Protein AF-A0A7V2WED0-F1 (afdb_monomer)

Nearest PDB structures (foldseek):
  8ezs-assembly1_A  TM=9.395E-01  e=3.264E-10  Legionella pneumophila
  7ab5-assembly1_E  TM=9.181E-01  e=1.569E-08  Escherichia coli O127:H6 str. E2348/69
  4pu4-assembly1_B  TM=7.553E-01  e=1.376E-05  Shewanella oneidensis MR-1
  4pu4-assembly1_A  TM=7.690E-01  e=4.123E-05  Shewanella oneidensis MR-1
  4lqz-assembly1_A  TM=7.671E-01  e=2.401E+00  Staphylococcus aureus subsp. aureus Mu50

Radius of gyration: 14.16 Å; Cα contacts (8 Å, |Δi|>4): 185; chains: 1; bounding box: 27×34×37 Å

Mean predicted aligned error: 5.09 Å

pLDDT: mean 89.11, std 13.67, range [35.09, 98.25]

Sequence (114 aa):
MSEVLAVANVFMSGQLAGQLTRCKTTYTFQYDKDYISNKGIPLSYSLPLQHQTFSNDALFPYFTGLLSEGWLLDLQSKTQHIDKNDAFTLLVKNGHDLAGAITIELSNLPEKIR

Foldseek 3Di:
DFAWDFKKFKDFLNHGQWIWTDGPQKIKTAGDPVCLVVVHDALDPVGDDDRDIDMDRDDDPSQLVQADDDPVLVVLCVVVVHDSVPSVVRCQVCQCVTPHRMGMHTPDDPPDDD

Structure (mmCIF, N/CA/C/O backbone):
data_AF-A0A7V2WED0-F1
#
_entry.id   AF-A0A7V2WED0-F1
#
loop_
_atom_site.group_PDB
_atom_site.id
_atom_site.type_symbol
_atom_site.label_atom_id
_atom_site.label_alt_id
_atom_site.label_comp_id
_atom_site.label_asym_id
_atom_site.label_entity_id
_atom_site.label_seq_id
_atom_site.pdbx_PDB_ins_code
_atom_site.Cartn_x
_atom_site.Cartn_y
_atom_site.Cartn_z
_atom_site.occupancy
_atom_site.B_iso_or_equiv
_atom_site.auth_seq_id
_atom_site.auth_comp_id
_atom_site.auth_asym_id
_atom_site.auth_atom_id
_atom_site.pdbx_PDB_model_num
ATOM 1 N N . MET A 1 1 ? 5.736 20.004 2.656 1.00 53.56 1 MET A N 1
ATOM 2 C CA . MET A 1 1 ? 4.820 18.994 2.084 1.00 53.56 1 MET A CA 1
ATOM 3 C C . MET A 1 1 ? 5.456 18.498 0.801 1.00 53.56 1 MET A C 1
ATOM 5 O O . MET A 1 1 ? 5.814 19.335 -0.019 1.00 53.56 1 MET A O 1
ATOM 9 N N . SER A 1 2 ? 5.711 17.195 0.677 1.00 69.50 2 SER A N 1
ATOM 10 C CA . SER A 1 2 ? 6.213 16.609 -0.569 1.00 69.50 2 SER A CA 1
ATOM 11 C C . SER A 1 2 ? 5.106 16.623 -1.627 1.00 69.50 2 SER A C 1
ATOM 13 O O . SER A 1 2 ? 3.925 16.520 -1.305 1.00 69.50 2 SER A O 1
ATOM 15 N N . GLU A 1 3 ? 5.493 16.815 -2.884 1.00 87.69 3 GLU A N 1
ATOM 16 C CA . GLU A 1 3 ? 4.584 16.818 -4.030 1.00 87.69 3 GLU A CA 1
ATOM 17 C C . GLU A 1 3 ? 3.910 15.444 -4.175 1.00 87.69 3 GLU A C 1
ATOM 19 O O . GLU A 1 3 ? 4.599 14.420 -4.228 1.00 87.69 3 GLU A O 1
ATOM 24 N N . VAL A 1 4 ? 2.574 15.430 -4.205 1.00 91.25 4 VAL A N 1
ATOM 25 C CA . VAL A 1 4 ? 1.761 14.221 -4.396 1.00 91.25 4 VAL A CA 1
ATOM 26 C C . VAL A 1 4 ? 1.724 13.880 -5.882 1.00 91.25 4 VAL A C 1
ATOM 28 O O . VAL A 1 4 ? 1.352 14.720 -6.695 1.00 91.25 4 VAL A O 1
ATOM 31 N N . LEU A 1 5 ? 2.089 12.646 -6.226 1.00 92.19 5 LEU A N 1
ATOM 32 C CA . LEU A 1 5 ? 2.105 12.153 -7.605 1.00 92.19 5 LEU A CA 1
ATOM 33 C C . LEU A 1 5 ? 0.873 11.307 -7.937 1.00 92.19 5 LEU A C 1
ATOM 35 O O . LEU A 1 5 ? 0.354 11.390 -9.046 1.00 92.19 5 LEU A O 1
ATOM 39 N N . ALA A 1 6 ? 0.418 10.478 -6.995 1.00 92.94 6 ALA A N 1
ATOM 40 C CA . ALA A 1 6 ? -0.745 9.615 -7.178 1.00 92.94 6 ALA A CA 1
ATOM 41 C C . ALA A 1 6 ? -1.383 9.252 -5.834 1.00 92.94 6 ALA A C 1
ATOM 43 O O . ALA A 1 6 ? -0.692 9.161 -4.817 1.00 92.94 6 ALA A O 1
ATOM 44 N N . VAL A 1 7 ? -2.692 8.998 -5.850 1.00 95.56 7 VAL A N 1
ATOM 45 C CA . VAL A 1 7 ? -3.460 8.541 -4.685 1.00 95.56 7 VAL A CA 1
ATOM 46 C C . VAL A 1 7 ? -4.281 7.324 -5.089 1.00 95.56 7 VAL A C 1
ATOM 48 O O . VAL A 1 7 ? -4.880 7.304 -6.166 1.00 95.56 7 VAL A O 1
ATOM 51 N N . ALA A 1 8 ? -4.297 6.316 -4.226 1.00 96.31 8 ALA A N 1
ATOM 52 C CA . ALA A 1 8 ? -5.127 5.134 -4.350 1.00 96.31 8 ALA A CA 1
ATOM 53 C C . ALA A 1 8 ? -5.968 4.942 -3.083 1.00 96.31 8 ALA A C 1
ATOM 55 O O . ALA A 1 8 ? -5.471 5.071 -1.962 1.00 96.31 8 ALA A O 1
ATOM 56 N N . ASN A 1 9 ? -7.242 4.620 -3.268 1.00 96.81 9 ASN A N 1
ATOM 57 C CA . ASN A 1 9 ? -8.121 4.156 -2.209 1.00 96.81 9 ASN A CA 1
ATOM 58 C C . ASN A 1 9 ? -7.810 2.690 -1.912 1.00 96.81 9 ASN A C 1
ATOM 60 O O . ASN A 1 9 ? -7.633 1.883 -2.823 1.00 96.81 9 ASN A O 1
ATOM 64 N N . VAL A 1 10 ? -7.760 2.357 -0.629 1.00 96.56 10 VAL A N 1
ATOM 65 C CA . VAL A 1 10 ? -7.581 0.994 -0.136 1.00 96.56 10 VAL A CA 1
ATOM 66 C C . VAL A 1 10 ? -8.873 0.587 0.547 1.00 96.56 10 VAL A C 1
ATOM 68 O O . VAL A 1 10 ? -9.309 1.241 1.495 1.00 96.56 10 VAL A O 1
ATOM 71 N N . PHE A 1 11 ? -9.472 -0.495 0.077 1.00 95.38 11 PHE A N 1
ATOM 72 C CA . PHE A 1 11 ? -10.688 -1.072 0.622 1.00 95.38 11 PHE A CA 1
ATOM 73 C C . PHE A 1 11 ? -10.370 -2.388 1.324 1.00 95.38 11 PHE A C 1
ATOM 75 O O . PHE A 1 11 ? -9.578 -3.184 0.826 1.00 95.38 11 PHE A O 1
ATOM 82 N N . MET A 1 12 ? -11.017 -2.618 2.463 1.00 94.19 12 MET A N 1
ATOM 83 C CA . MET A 1 12 ? -11.029 -3.890 3.182 1.00 94.19 12 MET A CA 1
ATOM 84 C C . MET A 1 12 ? -12.469 -4.396 3.222 1.00 94.19 12 MET A C 1
ATOM 86 O O . MET A 1 12 ? -13.350 -3.723 3.756 1.00 94.19 12 MET A O 1
ATOM 90 N N . SER A 1 13 ? -12.720 -5.569 2.646 1.00 90.75 13 SER A N 1
ATOM 91 C CA . SER A 1 13 ? -14.052 -6.173 2.508 1.00 90.75 13 SER A CA 1
ATOM 92 C C . SER A 1 13 ? -15.085 -5.215 1.891 1.00 90.75 13 SER A C 1
ATOM 94 O O . SER A 1 13 ? -16.236 -5.175 2.316 1.00 90.75 13 SER A O 1
ATOM 96 N N . GLY A 1 14 ? -14.660 -4.399 0.919 1.00 90.88 14 GLY A N 1
ATOM 97 C CA . GLY A 1 14 ? -15.498 -3.388 0.259 1.00 90.88 14 GLY A CA 1
ATOM 98 C C . GLY A 1 14 ? -15.716 -2.089 1.049 1.00 90.88 14 GLY A C 1
ATOM 99 O O . GLY A 1 14 ? -16.317 -1.156 0.524 1.00 90.88 14 GLY A O 1
ATOM 100 N N . GLN A 1 15 ? -15.211 -1.980 2.281 1.00 94.19 15 GLN A N 1
ATOM 101 C CA . GLN A 1 15 ? -15.246 -0.745 3.065 1.00 94.19 15 GLN A CA 1
ATOM 102 C C . GLN A 1 15 ? -13.969 0.068 2.828 1.00 94.19 15 GLN A C 1
ATOM 104 O O . GLN A 1 15 ? -12.873 -0.489 2.883 1.00 94.19 15 GLN A O 1
ATOM 109 N N . LEU A 1 16 ? -14.089 1.381 2.597 1.00 96.19 16 LEU A N 1
ATOM 110 C CA . LEU A 1 16 ? -12.930 2.268 2.445 1.00 96.19 16 LEU A CA 1
ATOM 111 C C . LEU A 1 16 ? -12.114 2.268 3.743 1.00 96.19 16 LEU A C 1
ATOM 113 O O . LEU A 1 16 ? -12.548 2.819 4.751 1.00 96.19 16 LEU A O 1
ATOM 117 N N . ALA A 1 17 ? -10.946 1.632 3.712 1.00 97.12 17 ALA A N 1
ATOM 118 C CA . ALA A 1 17 ? -10.050 1.530 4.853 1.00 97.12 17 ALA A CA 1
ATOM 119 C C . ALA A 1 17 ? -9.156 2.761 4.970 1.00 97.12 17 ALA A C 1
ATOM 121 O O . ALA A 1 17 ? -8.878 3.232 6.071 1.00 97.12 17 ALA A O 1
ATOM 122 N N . GLY A 1 18 ? -8.708 3.308 3.844 1.00 97.25 18 GLY A N 1
ATOM 123 C CA . GLY A 1 18 ? -7.851 4.482 3.839 1.00 97.25 18 GLY A CA 1
ATOM 124 C C . GLY A 1 18 ? -7.321 4.827 2.461 1.00 97.25 18 GLY A C 1
ATOM 125 O O . GLY A 1 18 ? -7.776 4.304 1.444 1.00 97.25 18 GLY A O 1
ATOM 126 N N . GLN A 1 19 ? -6.333 5.713 2.440 1.00 97.44 19 GLN A N 1
ATOM 127 C CA . GLN A 1 19 ? -5.692 6.194 1.224 1.00 97.44 19 GLN A CA 1
ATOM 128 C C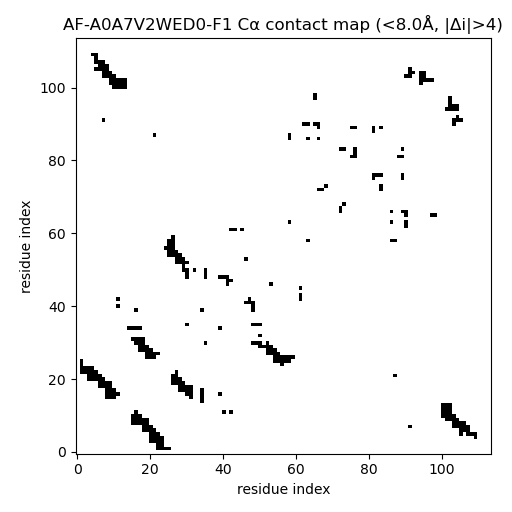 . GLN A 1 19 ? -4.189 5.954 1.277 1.00 97.44 19 GLN A C 1
ATOM 130 O O . GLN A 1 19 ? -3.510 6.368 2.219 1.00 97.44 19 GLN A O 1
ATOM 135 N N . LEU A 1 20 ? -3.678 5.304 0.234 1.00 97.50 20 LEU A N 1
ATOM 136 C CA . LEU A 1 20 ? -2.258 5.159 -0.051 1.00 97.50 20 LEU A CA 1
ATOM 137 C C . LEU A 1 20 ? -1.854 6.244 -1.049 1.00 97.50 20 LEU A C 1
ATOM 139 O O . LEU A 1 20 ? -2.406 6.337 -2.143 1.00 97.50 20 LEU A O 1
ATOM 143 N N . THR A 1 21 ? -0.867 7.052 -0.690 1.00 96.19 21 THR A N 1
ATOM 144 C CA . THR A 1 21 ? -0.385 8.160 -1.514 1.00 96.19 21 THR A CA 1
ATOM 145 C C . THR A 1 21 ? 1.075 7.941 -1.877 1.00 96.19 21 THR A C 1
ATOM 147 O O . THR A 1 21 ? 1.910 7.661 -1.016 1.00 96.19 21 THR A O 1
ATOM 150 N N . ARG A 1 22 ? 1.391 8.102 -3.161 1.00 95.25 22 ARG A N 1
ATOM 151 C CA . ARG A 1 22 ? 2.760 8.180 -3.673 1.00 95.25 22 ARG A CA 1
ATOM 152 C C . ARG A 1 22 ? 3.131 9.651 -3.809 1.00 95.25 22 ARG A C 1
ATOM 154 O O . ARG A 1 22 ? 2.567 10.363 -4.641 1.00 95.25 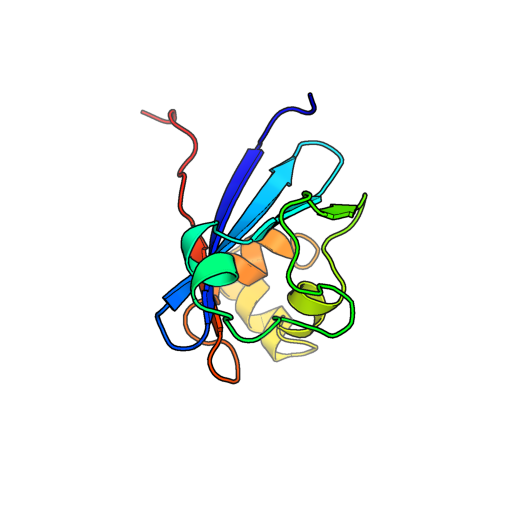22 ARG A O 1
ATOM 161 N N . CYS A 1 23 ? 4.089 10.096 -3.010 1.00 94.06 23 CYS A N 1
ATOM 162 C CA . CYS A 1 23 ? 4.736 11.393 -3.160 1.00 94.06 23 CYS A CA 1
ATOM 163 C C . CYS A 1 23 ? 6.031 11.248 -3.970 1.00 94.06 23 CYS A C 1
ATOM 165 O O . CYS A 1 23 ? 6.478 10.145 -4.282 1.00 94.06 23 CYS A O 1
ATOM 167 N N . LYS A 1 24 ? 6.665 12.375 -4.299 1.00 91.44 24 LYS A N 1
ATOM 168 C CA . LYS A 1 24 ? 7.913 12.405 -5.079 1.00 91.44 24 LYS A CA 1
ATOM 169 C C . LYS A 1 24 ? 9.057 11.571 -4.492 1.00 91.44 24 LYS A C 1
ATOM 171 O O . LYS A 1 24 ? 9.837 11.006 -5.249 1.00 91.44 24 LYS A O 1
ATOM 176 N N . THR A 1 25 ? 9.171 11.521 -3.167 1.00 91.75 25 THR A N 1
ATOM 177 C CA . THR A 1 25 ? 10.281 10.851 -2.464 1.00 91.75 25 THR A CA 1
ATOM 178 C C . THR A 1 25 ? 9.820 9.898 -1.368 1.00 91.75 25 THR A C 1
ATOM 180 O O . THR A 1 25 ? 10.653 9.259 -0.743 1.00 91.75 25 THR A O 1
ATOM 183 N N . THR A 1 26 ? 8.519 9.839 -1.091 1.00 95.38 26 THR A N 1
ATOM 184 C CA . THR A 1 26 ? 7.958 9.081 0.029 1.00 95.38 26 THR A CA 1
ATOM 185 C C . THR A 1 26 ? 6.617 8.473 -0.350 1.00 95.38 26 THR A C 1
ATOM 187 O O . THR A 1 26 ? 5.970 8.888 -1.312 1.00 95.38 26 THR A O 1
ATOM 190 N N . TYR A 1 27 ? 6.173 7.519 0.454 1.00 96.62 27 TYR A N 1
ATOM 191 C CA . TYR A 1 27 ? 4.832 6.963 0.449 1.00 96.62 27 TYR A CA 1
ATOM 192 C C . TYR A 1 27 ? 4.161 7.288 1.770 1.00 96.62 27 TYR A C 1
ATOM 194 O O . TYR A 1 27 ? 4.789 7.217 2.829 1.00 96.62 27 TYR A O 1
ATOM 202 N N . THR A 1 28 ? 2.877 7.618 1.717 1.00 97.50 28 THR A N 1
ATOM 203 C CA . THR A 1 28 ? 2.077 7.816 2.920 1.00 97.50 28 THR A CA 1
ATOM 204 C C . THR A 1 28 ? 0.826 6.961 2.895 1.00 97.50 28 THR A C 1
ATOM 206 O O . THR A 1 28 ? 0.273 6.674 1.836 1.00 97.50 28 THR A O 1
ATOM 209 N N . PHE A 1 29 ? 0.391 6.524 4.071 1.00 97.88 29 PHE A N 1
ATOM 210 C CA . PHE A 1 29 ? -0.874 5.826 4.238 1.00 97.88 29 PHE A CA 1
ATOM 211 C C . PHE A 1 29 ? -1.659 6.454 5.383 1.00 97.88 29 PHE A C 1
ATOM 213 O O . PHE A 1 29 ? -1.128 6.658 6.477 1.00 97.88 29 PHE A O 1
ATOM 220 N N . GLN A 1 30 ? -2.925 6.758 5.125 1.00 98.06 30 GLN A N 1
ATOM 221 C CA . GLN A 1 30 ? -3.829 7.340 6.104 1.00 98.06 30 GLN A CA 1
ATOM 222 C C . GLN A 1 30 ? -5.113 6.524 6.148 1.00 98.06 30 GLN A C 1
ATOM 224 O O . GLN A 1 30 ? -5.808 6.409 5.141 1.00 98.06 30 GLN A O 1
ATOM 229 N N . TYR A 1 31 ? -5.443 6.001 7.328 1.00 98.25 31 TYR A N 1
ATOM 230 C CA . TYR A 1 31 ? -6.744 5.388 7.558 1.00 98.25 31 TYR A CA 1
ATOM 231 C C . TYR A 1 31 ? -7.860 6.423 7.432 1.00 98.25 31 TYR A C 1
ATOM 233 O O . TYR A 1 31 ? -7.722 7.567 7.886 1.00 98.25 31 TYR A O 1
ATOM 241 N N . ASP A 1 32 ? -8.971 5.992 6.847 1.00 97.88 32 ASP A N 1
ATOM 242 C CA . ASP A 1 32 ? -10.190 6.776 6.781 1.00 97.88 32 ASP A CA 1
ATOM 243 C C . ASP A 1 32 ? -10.779 6.976 8.190 1.00 97.88 32 ASP A C 1
ATOM 245 O O . ASP A 1 32 ? -10.705 6.100 9.060 1.00 97.88 32 ASP A O 1
ATOM 249 N N . LYS A 1 33 ? -11.338 8.162 8.444 1.00 96.62 33 LYS A N 1
ATOM 250 C CA . LYS A 1 33 ? -11.846 8.522 9.776 1.00 96.62 33 LYS A CA 1
ATOM 251 C C . LYS A 1 33 ? -13.047 7.670 10.172 1.00 96.62 33 LYS A C 1
ATOM 253 O O . LYS A 1 33 ? -13.147 7.287 11.342 1.00 96.62 33 LYS A O 1
ATOM 258 N N . ASP A 1 34 ? -13.921 7.358 9.223 1.00 96.38 34 ASP A N 1
ATOM 259 C CA . ASP A 1 34 ? -15.106 6.543 9.468 1.00 96.38 34 ASP A CA 1
ATOM 260 C C . ASP A 1 34 ? -14.701 5.080 9.655 1.00 96.38 34 ASP A C 1
ATOM 262 O O . ASP A 1 34 ? -15.250 4.392 10.516 1.00 96.38 34 ASP A O 1
ATOM 266 N N . TYR A 1 35 ? -13.665 4.616 8.950 1.00 97.31 35 TYR A N 1
ATOM 267 C CA . TYR A 1 35 ? -13.090 3.286 9.173 1.00 97.31 35 TYR A CA 1
ATOM 268 C C . TYR A 1 35 ? -12.565 3.099 10.602 1.00 97.31 35 TYR A C 1
ATOM 270 O O . TYR A 1 35 ? -12.875 2.099 11.255 1.00 97.31 35 TYR A O 1
ATOM 278 N N . ILE A 1 36 ? -11.817 4.080 11.121 1.00 96.44 36 ILE A N 1
ATOM 279 C CA . ILE A 1 36 ? -11.318 4.055 12.507 1.00 96.44 36 ILE A CA 1
ATOM 280 C C . ILE A 1 36 ? -12.488 4.118 13.496 1.00 96.44 36 ILE A C 1
ATOM 282 O O . ILE A 1 36 ? -12.538 3.331 14.442 1.00 96.44 36 ILE A O 1
ATOM 286 N N . SER A 1 37 ? -13.436 5.033 13.273 1.00 95.75 37 SER A N 1
ATOM 287 C CA . SER A 1 37 ? -14.580 5.256 14.170 1.00 95.75 37 SER A CA 1
ATOM 288 C C . SER A 1 37 ? -15.467 4.017 14.291 1.00 95.75 37 SER A C 1
ATOM 290 O O . SER A 1 37 ? -15.943 3.693 15.380 1.00 95.75 37 SER A O 1
ATOM 292 N N . ASN A 1 38 ? -15.611 3.268 13.198 1.00 94.81 38 ASN A N 1
ATOM 293 C CA . ASN A 1 38 ? -16.346 2.007 13.149 1.00 94.81 38 ASN A CA 1
ATOM 294 C C . ASN A 1 38 ? -15.531 0.796 13.635 1.00 94.81 38 ASN A C 1
ATOM 296 O O . ASN A 1 38 ? -15.993 -0.335 13.501 1.00 94.81 38 ASN A O 1
ATOM 300 N N . LYS A 1 39 ? -14.339 1.009 14.214 1.00 92.75 39 LYS A N 1
ATOM 301 C CA . LYS A 1 39 ? -13.426 -0.049 14.683 1.00 92.75 39 LYS A CA 1
ATOM 302 C C . LYS A 1 39 ? -13.132 -1.085 13.593 1.00 92.75 39 LYS A C 1
ATOM 304 O O . LYS A 1 39 ? -13.228 -2.288 13.835 1.00 92.75 39 LYS A O 1
ATOM 309 N N . GLY A 1 40 ? -12.794 -0.603 12.395 1.00 92.25 40 GLY A N 1
ATOM 310 C CA . GLY A 1 40 ? -12.425 -1.448 11.263 1.00 92.25 40 GLY A CA 1
ATOM 311 C C . GLY A 1 40 ? -11.267 -2.406 11.572 1.00 92.25 40 GLY A C 1
ATOM 312 O O . GLY A 1 40 ? -10.574 -2.303 12.583 1.00 92.25 40 GLY A O 1
ATOM 313 N N . ILE A 1 41 ? -11.030 -3.366 10.686 1.00 93.94 41 ILE A N 1
ATOM 314 C CA . ILE A 1 41 ? -9.931 -4.320 10.857 1.00 93.94 41 ILE A CA 1
ATOM 315 C C . ILE A 1 41 ? -8.619 -3.636 10.429 1.00 93.94 41 ILE A C 1
ATOM 317 O O . ILE A 1 41 ? -8.559 -3.121 9.309 1.00 93.94 41 ILE A O 1
ATOM 321 N N . PRO A 1 42 ? -7.561 -3.607 11.263 1.00 94.94 42 PRO A N 1
ATOM 322 C CA . PRO A 1 42 ? -6.259 -3.108 10.831 1.00 94.94 42 PRO A CA 1
ATOM 323 C C . PRO A 1 42 ? -5.754 -3.890 9.613 1.00 94.94 42 PRO A C 1
ATOM 325 O O . PRO A 1 42 ? -5.850 -5.115 9.581 1.00 94.94 42 PRO A O 1
ATOM 328 N N . LEU A 1 43 ? -5.177 -3.196 8.632 1.00 93.94 43 LEU A N 1
ATOM 329 C CA . LEU A 1 43 ? -4.626 -3.822 7.428 1.00 93.94 43 LEU A CA 1
ATOM 330 C C . LEU A 1 43 ? -3.473 -4.782 7.758 1.00 93.94 43 LEU A C 1
ATOM 332 O O . LEU A 1 43 ? -3.363 -5.856 7.179 1.00 93.94 43 LEU A O 1
ATOM 336 N N . SER A 1 44 ? -2.614 -4.397 8.703 1.00 93.56 44 SER A N 1
ATOM 337 C CA . SER A 1 44 ? -1.438 -5.156 9.129 1.00 93.56 44 SER A CA 1
ATOM 338 C C . SER A 1 44 ? -1.081 -4.805 10.569 1.00 93.56 44 SER A C 1
ATOM 340 O O . SER A 1 44 ? -1.390 -3.712 11.041 1.00 93.56 44 SER A O 1
ATOM 342 N N . TYR A 1 45 ? -0.331 -5.677 11.242 1.00 92.19 45 TYR A N 1
ATOM 343 C CA . TYR A 1 45 ? 0.292 -5.354 12.527 1.00 92.19 45 TYR A CA 1
ATOM 344 C C . TYR A 1 45 ? 1.232 -4.136 12.438 1.00 92.19 45 TYR A C 1
ATOM 346 O O . TYR A 1 45 ? 1.327 -3.351 13.376 1.00 92.19 45 TYR A O 1
ATOM 354 N N . SER A 1 46 ? 1.892 -3.940 11.290 1.00 93.31 46 SER A N 1
ATOM 355 C CA . SER A 1 46 ? 2.753 -2.776 11.024 1.00 93.31 46 SER A CA 1
ATOM 356 C C . SER A 1 46 ? 1.991 -1.509 10.617 1.00 93.31 46 SER A C 1
ATOM 358 O O . SER A 1 46 ? 2.597 -0.448 10.491 1.00 93.31 46 SER A O 1
ATOM 360 N N . LEU A 1 47 ? 0.676 -1.610 10.415 1.00 95.94 47 LEU A N 1
ATOM 361 C CA . LEU A 1 47 ? -0.221 -0.501 10.099 1.00 95.94 47 LEU A CA 1
ATOM 362 C C . LEU A 1 47 ? -1.420 -0.552 11.059 1.00 95.94 47 LEU A C 1
ATOM 364 O O . LEU A 1 47 ? -2.533 -0.843 10.621 1.00 95.94 47 LEU A O 1
ATOM 368 N N . PRO A 1 48 ? -1.230 -0.326 12.371 1.00 96.75 48 PRO A N 1
ATOM 369 C CA . PRO A 1 48 ? -2.336 -0.329 13.325 1.00 96.75 48 PRO A CA 1
ATOM 370 C C . PRO A 1 48 ? -3.335 0.797 13.027 1.00 96.75 48 PRO A C 1
ATOM 372 O O . PRO A 1 48 ? -2.973 1.826 12.457 1.00 96.75 48 PRO A O 1
ATOM 375 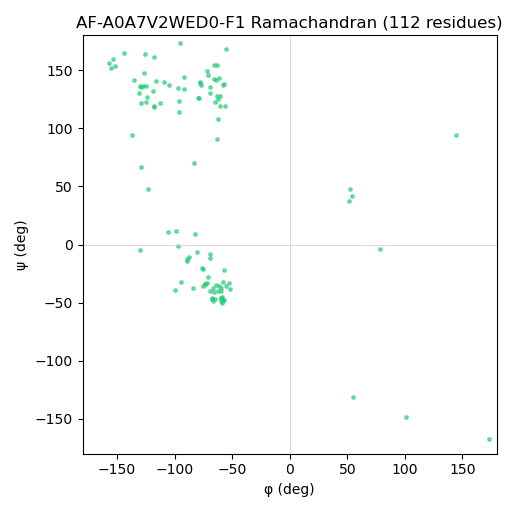N N . LEU A 1 49 ? -4.595 0.628 13.441 1.00 96.88 49 LEU A N 1
ATOM 376 C CA . LEU A 1 49 ? -5.586 1.699 13.337 1.00 96.88 49 LEU A CA 1
ATOM 377 C C . LEU A 1 49 ? -5.151 2.917 14.153 1.00 96.88 49 LEU A C 1
ATOM 379 O O . LEU A 1 49 ? -5.033 2.846 15.375 1.00 96.88 49 LEU A O 1
ATOM 383 N N . GLN A 1 50 ? -4.969 4.045 13.476 1.00 96.56 50 GLN A N 1
ATOM 384 C CA . GLN A 1 50 ? -4.656 5.320 14.107 1.00 96.56 50 GLN A CA 1
ATOM 385 C C . GLN A 1 50 ? -5.048 6.481 13.194 1.00 96.56 50 GLN A C 1
ATOM 387 O O . GLN A 1 50 ? -5.103 6.341 11.973 1.00 96.56 50 GLN A O 1
ATOM 392 N N . HIS A 1 51 ? -5.278 7.650 13.791 1.00 95.12 51 HIS A N 1
ATOM 393 C CA . HIS A 1 51 ? -5.581 8.866 13.037 1.00 95.12 51 HIS A CA 1
ATOM 394 C C . HIS A 1 51 ? -4.344 9.491 12.385 1.00 95.12 51 HIS A C 1
ATOM 396 O O . HIS A 1 51 ? -4.500 10.275 11.455 1.00 95.12 51 HIS A O 1
ATOM 402 N N . GLN A 1 52 ? -3.136 9.180 12.860 1.00 96.62 52 GLN A N 1
ATOM 403 C CA . GLN A 1 52 ? -1.898 9.732 12.314 1.00 96.62 52 GLN A CA 1
ATOM 404 C C . GLN A 1 52 ? -1.487 9.042 11.011 1.00 96.62 52 GLN A C 1
ATOM 406 O O . GLN A 1 52 ? -1.533 7.816 10.891 1.00 96.62 52 GLN A O 1
ATOM 411 N N . THR A 1 53 ? -0.999 9.845 10.069 1.00 97.19 53 THR A N 1
ATOM 412 C CA . THR A 1 53 ? -0.501 9.368 8.780 1.00 97.19 53 THR A CA 1
ATOM 413 C C . THR A 1 53 ? 0.797 8.597 8.961 1.00 97.19 53 THR A C 1
ATOM 415 O O . THR A 1 53 ? 1.743 9.084 9.582 1.00 97.19 53 THR A O 1
ATOM 418 N N . PHE A 1 54 ? 0.863 7.407 8.375 1.00 97.81 54 PHE A N 1
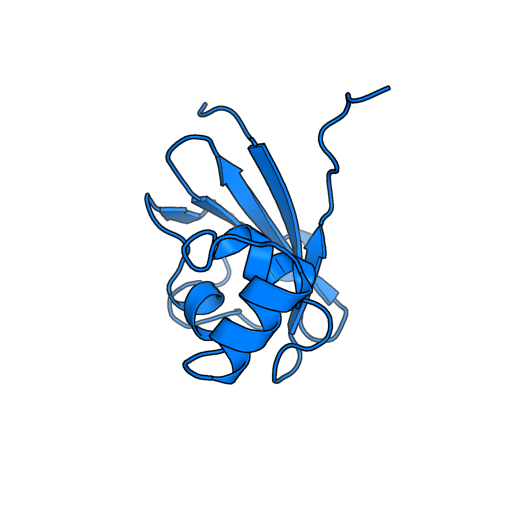ATOM 419 C CA . PHE A 1 54 ? 2.109 6.673 8.211 1.00 97.81 54 PHE A CA 1
ATOM 420 C C . PHE A 1 54 ? 2.887 7.270 7.044 1.00 97.81 54 PHE A C 1
ATOM 422 O O . PHE A 1 54 ? 2.299 7.578 6.009 1.00 97.81 54 PHE A O 1
ATOM 429 N N . SER A 1 55 ? 4.202 7.399 7.182 1.00 96.81 55 SER A N 1
ATOM 430 C CA . SER A 1 55 ? 5.093 7.848 6.111 1.00 96.81 55 SER A CA 1
ATOM 431 C C . SER A 1 55 ? 6.320 6.953 6.066 1.00 96.81 55 SER A C 1
ATOM 433 O O . SER A 1 55 ? 6.830 6.560 7.113 1.00 96.81 55 SER A O 1
ATOM 435 N N . ASN A 1 56 ? 6.793 6.647 4.865 1.00 95.94 56 ASN A N 1
ATOM 436 C CA . ASN A 1 56 ? 8.004 5.869 4.645 1.00 95.94 56 ASN A CA 1
ATOM 437 C C . ASN A 1 56 ? 8.655 6.256 3.309 1.00 95.94 56 ASN A C 1
ATOM 439 O O . ASN A 1 56 ? 7.961 6.686 2.390 1.00 95.94 56 ASN A O 1
ATOM 443 N N . ASP A 1 57 ? 9.966 6.081 3.174 1.00 94.81 57 ASP A N 1
ATOM 444 C CA . ASP A 1 57 ? 10.683 6.395 1.924 1.00 94.81 57 ASP A CA 1
ATOM 445 C C . ASP A 1 57 ? 10.439 5.329 0.840 1.00 94.81 57 ASP A C 1
ATOM 447 O O . ASP A 1 57 ? 10.556 5.588 -0.356 1.00 94.81 57 ASP A O 1
ATOM 451 N N . ALA A 1 58 ? 10.027 4.130 1.258 1.00 94.56 58 ALA A N 1
ATOM 452 C CA . ALA A 1 58 ? 9.631 3.026 0.395 1.00 94.56 58 ALA A CA 1
ATOM 453 C C . ALA A 1 58 ? 8.161 2.639 0.614 1.00 94.56 58 ALA A C 1
ATOM 455 O O . ALA A 1 58 ? 7.567 2.935 1.655 1.00 94.56 58 ALA A O 1
ATOM 456 N N . LEU A 1 59 ? 7.576 1.933 -0.356 1.00 95.25 59 LEU A N 1
ATOM 457 C CA . LEU A 1 59 ? 6.231 1.379 -0.219 1.00 95.25 59 LEU A CA 1
ATOM 458 C C . LEU A 1 59 ? 6.173 0.440 1.002 1.00 95.25 59 LEU A C 1
ATOM 460 O O . LEU A 1 59 ? 7.102 -0.329 1.244 1.00 95.25 59 LEU A O 1
ATOM 464 N N . PHE A 1 60 ? 5.106 0.529 1.802 1.00 96.75 60 PHE A N 1
ATOM 465 C CA . PHE A 1 60 ? 5.016 -0.232 3.051 1.00 96.75 60 PHE A CA 1
ATOM 466 C C . PHE A 1 60 ? 5.053 -1.750 2.790 1.00 96.75 60 PHE A C 1
ATOM 468 O O . PHE A 1 60 ? 4.396 -2.199 1.847 1.00 96.75 60 PHE A O 1
ATOM 475 N N . PRO A 1 61 ? 5.704 -2.549 3.666 1.00 94.56 61 PRO A N 1
ATOM 476 C CA . PRO A 1 61 ? 5.823 -4.001 3.499 1.00 94.56 61 PRO A CA 1
ATOM 477 C C . PRO A 1 61 ? 4.494 -4.729 3.273 1.00 94.56 61 PRO A C 1
ATOM 479 O O . PRO A 1 61 ? 4.429 -5.706 2.535 1.00 94.56 61 PRO A O 1
ATOM 482 N N . TYR A 1 62 ? 3.419 -4.226 3.888 1.00 94.19 62 TYR A N 1
ATOM 483 C CA . TYR A 1 62 ? 2.073 -4.748 3.683 1.00 94.19 62 TYR A CA 1
ATOM 484 C C . TYR A 1 62 ? 1.642 -4.688 2.212 1.00 94.19 62 TYR A C 1
ATOM 486 O O . TYR A 1 62 ? 1.177 -5.680 1.669 1.00 94.19 62 TYR A O 1
ATOM 494 N N . PHE A 1 63 ? 1.837 -3.541 1.555 1.00 94.75 63 PHE A N 1
ATOM 495 C CA . PHE A 1 63 ? 1.440 -3.351 0.162 1.00 94.75 63 PHE A CA 1
ATOM 496 C C . PHE A 1 63 ? 2.388 -4.048 -0.810 1.00 94.75 63 PHE A C 1
ATOM 498 O O . PHE A 1 63 ? 1.934 -4.584 -1.814 1.00 94.75 63 PHE A O 1
ATOM 505 N N . THR A 1 64 ? 3.693 -4.088 -0.522 1.00 92.81 64 THR A N 1
ATOM 506 C CA . THR A 1 64 ? 4.633 -4.846 -1.364 1.00 92.81 64 THR A CA 1
ATOM 507 C C . THR A 1 64 ? 4.340 -6.342 -1.328 1.00 92.81 64 THR A C 1
ATOM 509 O O . THR A 1 64 ? 4.468 -6.996 -2.353 1.00 92.81 64 THR A O 1
ATOM 512 N N . GLY A 1 65 ? 3.892 -6.875 -0.185 1.00 91.56 65 GLY A N 1
ATOM 513 C CA . GLY A 1 65 ? 3.497 -8.281 -0.052 1.00 91.56 65 GLY A CA 1
ATOM 514 C C . GLY A 1 65 ? 2.216 -8.665 -0.804 1.00 91.56 65 GLY A C 1
ATOM 515 O O . GLY A 1 65 ? 1.897 -9.846 -0.872 1.00 91.56 65 GLY A O 1
ATOM 516 N N . LEU A 1 66 ? 1.482 -7.693 -1.362 1.00 91.69 66 LEU A N 1
ATOM 517 C CA . LEU A 1 66 ? 0.320 -7.935 -2.229 1.00 91.69 66 LEU A CA 1
ATOM 518 C C . LEU A 1 66 ? 0.706 -8.071 -3.708 1.00 91.69 66 LEU A C 1
ATOM 520 O O . LEU A 1 66 ? -0.123 -8.464 -4.526 1.00 91.69 66 LEU A O 1
ATOM 524 N N . LEU A 1 67 ? 1.938 -7.712 -4.071 1.00 91.12 67 LEU A N 1
ATOM 525 C CA . LEU A 1 67 ? 2.405 -7.800 -5.447 1.00 91.12 67 LEU A CA 1
ATOM 526 C C . LEU A 1 67 ? 2.612 -9.256 -5.858 1.00 91.12 67 LEU A C 1
ATOM 528 O O . LEU A 1 67 ? 2.986 -10.109 -5.058 1.00 91.12 67 LEU A O 1
ATOM 532 N N . SER A 1 68 ? 2.403 -9.524 -7.146 1.00 89.25 68 SER A N 1
ATOM 533 C CA . SER A 1 68 ? 2.825 -10.789 -7.740 1.00 89.25 68 SER A CA 1
ATOM 534 C C . SER A 1 68 ? 4.352 -10.899 -7.746 1.00 89.25 68 SER A C 1
ATOM 536 O O . SER A 1 68 ? 5.058 -9.893 -7.804 1.00 89.25 68 SER A O 1
ATOM 538 N N . GLU A 1 69 ? 4.860 -12.130 -7.750 1.00 89.31 69 GLU A N 1
ATOM 539 C CA . GLU A 1 69 ? 6.295 -12.423 -7.771 1.00 89.31 69 GLU A CA 1
ATOM 540 C C . GLU A 1 69 ? 6.664 -13.356 -8.938 1.00 89.31 69 GLU A C 1
ATOM 542 O O . GLU A 1 69 ? 5.808 -14.004 -9.552 1.00 89.31 69 GLU A O 1
ATOM 547 N N . GLY A 1 70 ? 7.961 -13.418 -9.256 1.00 91.50 70 GLY A N 1
ATOM 548 C CA . GLY A 1 70 ? 8.518 -14.335 -10.252 1.00 91.50 70 GLY A CA 1
ATOM 549 C C . GLY A 1 70 ? 7.859 -14.224 -11.632 1.00 91.50 70 GLY A C 1
ATOM 550 O O . GLY A 1 70 ? 7.687 -13.134 -12.174 1.00 91.50 70 GLY A O 1
ATOM 551 N N . TRP A 1 71 ? 7.475 -15.370 -12.200 1.00 93.12 71 TRP A N 1
ATOM 552 C CA . TRP A 1 71 ? 6.923 -15.444 -13.557 1.00 93.12 71 TRP A CA 1
ATOM 553 C C . TRP A 1 71 ? 5.641 -14.616 -13.750 1.00 93.12 71 TRP A C 1
ATOM 555 O O . TRP A 1 71 ? 5.461 -14.013 -14.809 1.00 93.12 71 TRP A O 1
ATOM 565 N N . LEU A 1 72 ? 4.759 -14.556 -12.745 1.00 90.25 72 LEU A N 1
ATOM 566 C CA . LEU A 1 72 ? 3.507 -13.803 -12.855 1.00 90.25 72 LEU A CA 1
ATOM 567 C C . LEU A 1 72 ? 3.768 -12.292 -12.900 1.00 90.25 72 LEU A C 1
ATOM 569 O O . LEU A 1 72 ? 3.166 -11.591 -13.713 1.00 90.25 72 LEU A O 1
ATOM 573 N N . LEU A 1 73 ? 4.717 -11.808 -12.092 1.00 91.38 73 LEU A N 1
ATOM 574 C CA . LEU A 1 73 ? 5.180 -10.421 -12.141 1.00 91.38 73 LEU A CA 1
ATOM 575 C C . LEU A 1 73 ? 5.765 -10.073 -13.514 1.00 91.38 73 LEU A C 1
ATOM 577 O O . LEU A 1 73 ? 5.417 -9.043 -14.093 1.00 91.38 73 LEU A O 1
ATOM 581 N N .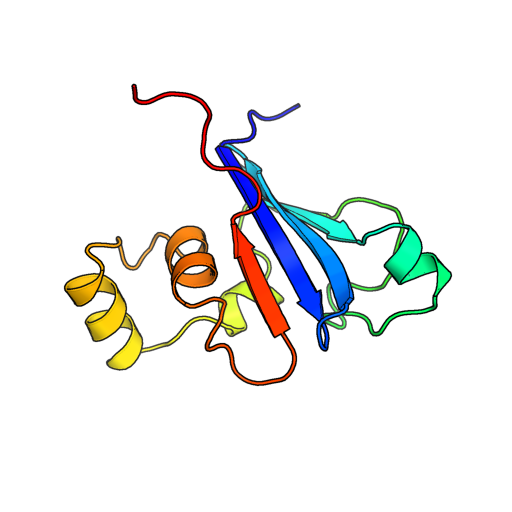 ASP A 1 74 ? 6.618 -10.945 -14.059 1.00 91.50 74 ASP A N 1
ATOM 582 C CA . ASP A 1 74 ? 7.211 -10.750 -15.386 1.00 91.50 74 ASP A CA 1
ATOM 583 C C . ASP A 1 74 ? 6.137 -10.669 -16.480 1.00 91.50 74 ASP A C 1
ATOM 585 O O . ASP A 1 74 ? 6.247 -9.862 -17.407 1.00 91.50 74 ASP A O 1
ATOM 589 N N . LEU A 1 75 ? 5.092 -11.497 -16.383 1.00 92.44 75 LEU A N 1
ATOM 590 C CA . LEU A 1 75 ? 3.969 -11.484 -17.316 1.00 92.44 75 LEU A CA 1
ATOM 591 C C . LEU A 1 75 ? 3.155 -10.187 -17.195 1.00 92.44 75 LEU A C 1
ATOM 593 O O . LEU A 1 75 ? 2.899 -9.540 -18.212 1.00 92.44 75 LEU A O 1
ATOM 597 N N . GLN A 1 76 ? 2.782 -9.773 -15.980 1.00 90.88 76 GLN A N 1
ATOM 598 C CA . GLN A 1 76 ? 2.035 -8.530 -15.734 1.00 90.88 76 GLN A CA 1
ATOM 599 C C . GLN A 1 76 ? 2.812 -7.302 -16.224 1.00 90.88 76 GLN A C 1
ATOM 601 O O . GLN A 1 76 ? 2.280 -6.503 -16.992 1.00 90.88 76 GLN A O 1
ATOM 606 N N . SER A 1 77 ? 4.095 -7.196 -15.869 1.00 92.00 77 SER A N 1
ATOM 607 C CA . SER A 1 77 ? 4.977 -6.103 -16.299 1.00 92.00 77 SER A CA 1
ATOM 608 C C . SER A 1 77 ? 5.053 -6.000 -17.826 1.00 92.00 77 SER A C 1
ATOM 610 O O . SER A 1 77 ? 4.854 -4.917 -18.383 1.00 92.00 77 SER A O 1
ATOM 612 N N . LYS A 1 78 ? 5.263 -7.125 -18.526 1.00 92.38 78 LYS A N 1
ATOM 613 C CA . LYS A 1 78 ? 5.346 -7.153 -19.997 1.00 92.38 78 LYS A CA 1
ATOM 614 C C . LYS A 1 78 ? 4.019 -6.826 -20.671 1.00 92.38 78 LYS A C 1
ATOM 616 O O . LYS A 1 78 ? 4.007 -6.057 -21.625 1.00 92.38 78 LYS A O 1
ATOM 621 N N . THR A 1 79 ? 2.924 -7.420 -20.203 1.00 92.62 79 THR A N 1
ATOM 622 C CA . THR A 1 79 ? 1.595 -7.267 -20.826 1.00 92.62 79 THR A CA 1
ATOM 623 C C . THR A 1 79 ? 1.000 -5.881 -20.606 1.00 92.62 79 THR A C 1
ATOM 625 O O . THR A 1 79 ? 0.309 -5.371 -21.483 1.00 92.62 79 THR A O 1
ATOM 628 N N . GLN A 1 80 ? 1.284 -5.255 -19.462 1.00 90.25 80 GLN A N 1
ATOM 629 C CA . GLN A 1 80 ? 0.766 -3.933 -19.101 1.00 90.25 80 GLN A CA 1
ATOM 630 C C . GLN A 1 80 ? 1.759 -2.796 -19.407 1.00 90.25 80 GLN A C 1
ATOM 632 O O . GLN A 1 80 ? 1.423 -1.632 -19.194 1.00 90.25 80 GLN A O 1
ATOM 637 N N . HIS A 1 81 ? 2.958 -3.112 -19.916 1.00 92.12 81 HIS A N 1
ATOM 638 C CA . HIS A 1 81 ? 4.051 -2.164 -20.173 1.00 92.12 81 HIS A CA 1
ATOM 639 C C . HIS A 1 81 ? 4.443 -1.327 -18.941 1.00 92.12 81 HIS A C 1
ATOM 641 O O . HIS A 1 81 ? 4.690 -0.125 -19.039 1.00 92.12 81 HIS A O 1
ATOM 647 N N . ILE A 1 82 ? 4.499 -1.968 -17.773 1.00 91.31 82 ILE A N 1
ATOM 648 C CA . ILE A 1 82 ? 4.863 -1.337 -16.497 1.00 91.31 82 ILE A CA 1
ATOM 649 C C . ILE A 1 82 ? 6.284 -1.761 -16.129 1.00 91.31 82 ILE A C 1
ATOM 651 O O . ILE A 1 82 ? 6.626 -2.938 -16.249 1.00 91.31 82 ILE A O 1
ATOM 655 N N . ASP A 1 83 ? 7.111 -0.829 -15.653 1.00 90.38 83 ASP A N 1
ATOM 656 C CA . ASP A 1 83 ? 8.412 -1.178 -15.077 1.00 90.38 83 ASP A CA 1
ATOM 657 C C . ASP A 1 83 ? 8.202 -2.089 -13.859 1.00 90.38 83 ASP A C 1
ATOM 659 O O . ASP A 1 83 ? 7.457 -1.751 -12.941 1.00 90.38 83 ASP A O 1
ATOM 663 N N . LYS A 1 84 ? 8.880 -3.239 -13.828 1.00 88.25 84 LYS A N 1
ATOM 664 C CA . LYS A 1 84 ? 8.817 -4.192 -12.711 1.00 88.25 84 LYS A CA 1
ATOM 665 C C . LYS A 1 84 ? 9.205 -3.585 -11.355 1.00 88.25 84 LYS A C 1
ATOM 667 O O . LYS A 1 84 ? 8.837 -4.128 -10.320 1.00 88.25 84 LYS A O 1
ATOM 672 N N . ASN A 1 85 ? 9.958 -2.484 -11.358 1.00 88.38 85 ASN A N 1
ATOM 673 C CA . ASN A 1 85 ? 10.352 -1.755 -10.157 1.00 88.38 85 ASN A CA 1
ATOM 674 C C . ASN A 1 85 ? 9.318 -0.692 -9.739 1.00 88.38 85 ASN A C 1
ATOM 676 O O . ASN A 1 85 ? 9.414 -0.168 -8.628 1.00 88.38 85 ASN A O 1
ATOM 680 N N . ASP A 1 86 ? 8.320 -0.374 -10.577 1.00 91.31 86 ASP A N 1
ATOM 681 C CA . ASP A 1 86 ? 7.207 0.508 -10.202 1.00 91.31 86 ASP A CA 1
ATOM 682 C C . ASP A 1 86 ? 6.122 -0.283 -9.455 1.00 91.31 86 ASP A C 1
ATOM 684 O O . ASP A 1 86 ? 5.016 -0.541 -9.939 1.00 91.31 86 ASP A O 1
ATOM 688 N N . ALA A 1 87 ? 6.480 -0.671 -8.230 1.00 92.19 87 ALA A N 1
ATOM 689 C CA . ALA A 1 87 ? 5.638 -1.413 -7.300 1.00 92.19 87 ALA A CA 1
ATOM 690 C C . ALA A 1 87 ? 4.262 -0.761 -7.093 1.00 92.19 87 ALA A C 1
ATOM 692 O O . ALA A 1 87 ? 3.254 -1.455 -7.011 1.00 92.19 87 ALA A O 1
ATOM 693 N N . PHE A 1 88 ? 4.194 0.572 -7.039 1.00 92.94 88 PHE A N 1
ATOM 694 C CA . PHE A 1 88 ? 2.927 1.278 -6.853 1.00 92.94 88 PHE A CA 1
ATOM 695 C C . PHE A 1 88 ? 2.009 1.114 -8.066 1.00 92.94 88 PHE A C 1
ATOM 697 O O . PHE A 1 88 ? 0.829 0.801 -7.912 1.00 92.94 88 PHE A O 1
ATOM 704 N N . THR A 1 89 ? 2.533 1.307 -9.277 1.00 92.31 89 THR A N 1
ATOM 705 C CA . THR A 1 89 ? 1.725 1.166 -10.491 1.00 92.31 89 THR A CA 1
ATOM 706 C C . THR A 1 89 ? 1.265 -0.273 -10.691 1.00 92.31 89 THR A C 1
ATOM 708 O O . THR A 1 89 ? 0.097 -0.481 -11.018 1.00 92.31 89 THR A O 1
ATOM 711 N N . LEU A 1 90 ? 2.129 -1.259 -10.428 1.00 92.69 90 LEU A N 1
ATOM 712 C CA . LEU A 1 90 ? 1.751 -2.675 -10.437 1.00 92.69 90 LEU A CA 1
ATOM 713 C C . LEU A 1 90 ? 0.633 -2.973 -9.433 1.00 92.69 90 LEU A C 1
ATOM 715 O O . LEU A 1 90 ? -0.342 -3.633 -9.792 1.00 92.69 90 LEU A O 1
ATOM 719 N N . LEU A 1 91 ? 0.744 -2.448 -8.209 1.00 92.81 91 LEU A N 1
ATOM 720 C CA . LEU A 1 91 ? -0.246 -2.646 -7.152 1.00 92.81 91 LEU A CA 1
ATOM 721 C C . LEU A 1 91 ? -1.627 -2.149 -7.576 1.00 92.81 91 LEU A C 1
ATOM 723 O O . LEU A 1 91 ? -2.607 -2.873 -7.468 1.00 92.81 91 LEU A O 1
ATOM 727 N N . VAL A 1 92 ? -1.706 -0.916 -8.077 1.00 92.50 92 VAL A N 1
ATOM 728 C CA . VAL A 1 92 ? -2.991 -0.294 -8.417 1.00 92.50 92 VAL A CA 1
ATOM 729 C C . VAL A 1 92 ? -3.584 -0.889 -9.698 1.00 92.50 92 VAL A C 1
ATOM 731 O O . VAL A 1 92 ? -4.799 -1.027 -9.806 1.00 92.50 92 VAL A O 1
ATOM 734 N N . LYS A 1 93 ? -2.756 -1.286 -10.673 1.00 90.00 93 LYS A N 1
ATOM 735 C CA . LYS A 1 93 ? -3.237 -1.901 -11.925 1.00 90.00 93 LYS A CA 1
ATOM 736 C C . LYS A 1 93 ? -3.776 -3.315 -11.741 1.00 90.00 93 LYS A C 1
ATOM 738 O O . LYS A 1 93 ? -4.664 -3.708 -12.490 1.00 90.00 93 LYS A O 1
ATOM 743 N N . ASN A 1 94 ? -3.278 -4.040 -10.745 1.00 88.94 94 ASN A N 1
ATOM 744 C CA . ASN A 1 94 ? -3.739 -5.385 -10.400 1.00 88.94 94 ASN A CA 1
ATOM 745 C C . ASN A 1 94 ? -4.598 -5.381 -9.117 1.00 88.94 94 ASN A C 1
ATOM 747 O O . ASN A 1 94 ? -4.938 -6.432 -8.589 1.00 88.94 94 ASN A O 1
ATOM 751 N N . GLY A 1 95 ? -4.984 -4.195 -8.631 1.00 82.81 95 GLY A N 1
ATOM 752 C CA . GLY A 1 95 ? -5.582 -3.987 -7.312 1.00 82.81 95 GLY A CA 1
ATOM 753 C C . GLY A 1 95 ? -6.994 -4.546 -7.119 1.00 82.81 95 GLY A C 1
ATOM 754 O O . GLY A 1 95 ? -7.461 -4.614 -5.985 1.00 82.81 95 GLY A O 1
ATOM 755 N N . HIS A 1 96 ? -7.658 -4.964 -8.200 1.00 79.88 96 HIS A N 1
ATOM 756 C CA . HIS A 1 96 ? -8.953 -5.654 -8.166 1.00 79.88 96 HIS A CA 1
ATOM 757 C C . HIS A 1 96 ? -8.839 -7.180 -8.058 1.00 79.88 96 HIS A C 1
ATOM 759 O O . HIS A 1 96 ? -9.834 -7.830 -7.756 1.00 79.88 96 HIS A O 1
ATOM 765 N N . ASP A 1 97 ? -7.654 -7.743 -8.298 1.00 74.25 97 ASP A N 1
ATOM 766 C CA . ASP A 1 97 ? -7.393 -9.188 -8.270 1.00 74.25 97 ASP A CA 1
ATOM 767 C C . ASP A 1 97 ? -6.265 -9.495 -7.274 1.00 74.25 97 ASP A C 1
ATOM 769 O O . ASP A 1 97 ? -5.270 -10.155 -7.574 1.00 74.25 97 ASP A O 1
ATOM 773 N N . LEU A 1 98 ? -6.386 -8.915 -6.077 1.00 78.56 98 LEU A N 1
ATOM 774 C CA . LEU A 1 98 ? -5.475 -9.168 -4.967 1.00 78.56 98 LEU A CA 1
ATOM 775 C C . LEU A 1 98 ? -6.015 -10.313 -4.110 1.00 78.56 98 LEU A C 1
ATOM 777 O O . LEU A 1 98 ? -7.219 -10.443 -3.892 1.00 78.56 98 LEU A O 1
ATOM 781 N N . ALA A 1 99 ? -5.114 -11.135 -3.575 1.00 69.12 99 ALA A N 1
ATOM 782 C CA . ALA A 1 99 ? -5.501 -12.210 -2.674 1.00 69.12 99 ALA A CA 1
ATOM 783 C C . ALA A 1 99 ? -6.136 -11.654 -1.384 1.00 69.12 99 ALA A C 1
ATOM 785 O O . ALA A 1 99 ? -5.542 -10.837 -0.678 1.00 69.12 99 ALA A O 1
ATOM 786 N N . GLY A 1 100 ? -7.324 -12.156 -1.039 1.00 73.38 100 GLY A N 1
ATOM 787 C CA . GLY A 1 100 ? -8.023 -11.828 0.204 1.00 73.38 100 GLY A CA 1
ATOM 788 C C . GLY A 1 100 ? -9.141 -10.800 0.025 1.00 73.38 100 GLY A C 1
ATOM 789 O O . GLY A 1 100 ? -9.827 -10.783 -0.988 1.00 73.38 100 GLY A O 1
ATOM 790 N N . ALA A 1 101 ? -9.367 -9.983 1.056 1.00 86.00 101 ALA A N 1
ATOM 791 C CA . ALA A 1 101 ? -10.470 -9.020 1.112 1.00 86.00 101 ALA A CA 1
ATOM 792 C C . ALA A 1 101 ? -10.051 -7.588 0.736 1.00 86.00 101 ALA A C 1
ATOM 794 O O . ALA A 1 101 ? -10.791 -6.642 1.002 1.00 86.00 101 ALA A O 1
ATOM 795 N N . ILE A 1 102 ? -8.852 -7.411 0.179 1.00 92.44 102 ILE A N 1
ATOM 796 C CA . ILE A 1 102 ? -8.295 -6.095 -0.125 1.00 92.44 102 ILE A CA 1
ATOM 797 C C . ILE A 1 102 ? -8.544 -5.737 -1.578 1.00 92.44 102 ILE A C 1
ATOM 799 O O . ILE A 1 102 ? -8.283 -6.531 -2.476 1.00 92.44 102 ILE A O 1
ATOM 803 N N . THR A 1 103 ? -8.983 -4.505 -1.803 1.00 94.00 103 THR A N 1
ATOM 804 C CA . THR A 1 103 ? -9.063 -3.909 -3.137 1.00 94.00 103 THR A CA 1
ATOM 805 C C . THR A 1 103 ? -8.343 -2.572 -3.120 1.00 94.00 103 THR A C 1
ATOM 807 O O . THR A 1 103 ? -8.475 -1.807 -2.164 1.00 94.00 103 THR A O 1
ATOM 810 N N . ILE A 1 104 ? -7.552 -2.291 -4.152 1.00 94.94 104 ILE A N 1
ATOM 811 C CA . ILE A 1 104 ? -6.816 -1.031 -4.276 1.00 94.94 104 ILE A CA 1
ATOM 812 C C .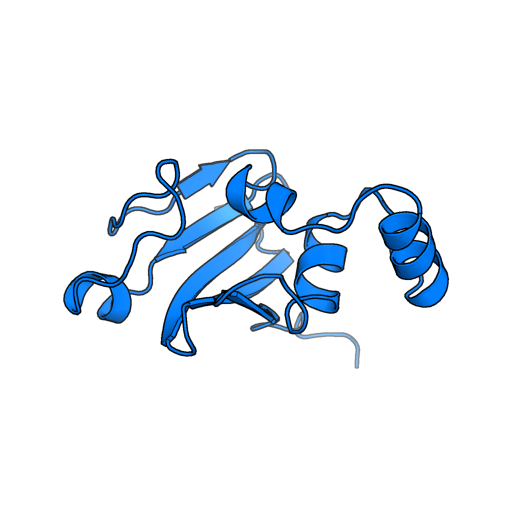 ILE A 1 104 ? -7.166 -0.386 -5.608 1.00 94.94 104 ILE A C 1
ATOM 814 O O . ILE A 1 104 ? -6.955 -0.972 -6.665 1.00 94.94 104 ILE A O 1
ATOM 818 N N . GLU A 1 105 ? -7.669 0.841 -5.552 1.00 93.38 105 GLU A N 1
ATOM 819 C CA . GLU A 1 105 ? -8.195 1.551 -6.717 1.00 93.38 105 GLU A CA 1
ATOM 820 C C . GLU A 1 105 ? -7.571 2.937 -6.814 1.00 93.38 105 GLU A C 1
ATOM 822 O O . GLU A 1 105 ? -7.481 3.654 -5.819 1.00 93.38 105 GLU A O 1
ATOM 827 N N . LEU A 1 106 ? -7.154 3.352 -8.010 1.00 93.44 106 LEU A N 1
ATOM 828 C CA . LEU A 1 106 ? -6.643 4.707 -8.207 1.00 93.44 106 LEU A CA 1
ATOM 829 C C . LEU A 1 106 ? -7.773 5.719 -7.962 1.00 93.44 106 LEU A C 1
ATOM 831 O O . LEU A 1 106 ? -8.794 5.666 -8.642 1.00 93.44 106 LEU A O 1
ATOM 835 N N . SER A 1 107 ? -7.591 6.650 -7.025 1.00 86.69 107 SER A N 1
ATOM 836 C CA . SER A 1 107 ? -8.612 7.651 -6.690 1.00 86.69 107 SER A CA 1
ATOM 837 C C . SER A 1 107 ? -8.422 8.971 -7.436 1.00 86.69 107 SER A C 1
ATOM 839 O O . SER A 1 107 ? -9.409 9.588 -7.824 1.00 86.69 107 SER A O 1
ATOM 841 N N . ASN A 1 108 ? -7.172 9.356 -7.722 1.00 68.81 108 ASN A N 1
ATOM 842 C CA . ASN A 1 108 ? -6.840 10.491 -8.586 1.00 68.81 108 ASN A CA 1
ATOM 843 C C . ASN A 1 108 ? -6.049 10.029 -9.822 1.00 68.81 108 ASN A C 1
ATOM 845 O O . ASN A 1 108 ? -4.914 9.563 -9.708 1.00 68.81 108 ASN A O 1
ATOM 849 N N . LEU A 1 109 ? -6.620 10.242 -11.012 1.00 47.94 109 LEU A N 1
ATOM 850 C CA . LEU A 1 109 ? -5.849 10.468 -12.239 1.00 47.94 109 LEU A CA 1
ATOM 851 C C . LEU A 1 109 ? -5.180 11.848 -12.106 1.00 47.94 109 LEU A C 1
ATOM 853 O O . LEU A 1 109 ? -5.861 12.782 -11.680 1.00 47.94 109 LEU A O 1
ATOM 857 N N . PRO A 1 110 ? -3.892 12.029 -12.4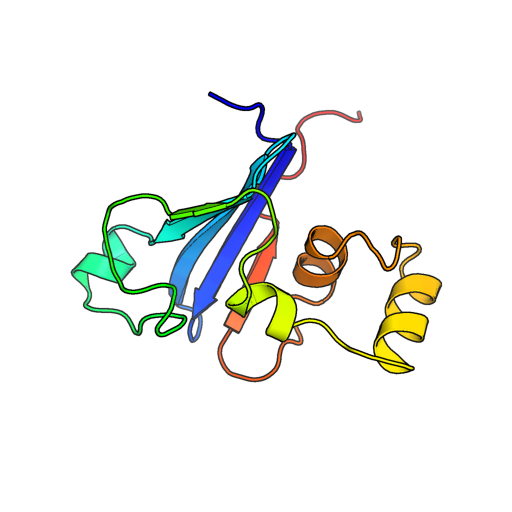51 1.00 36.44 110 PRO A N 1
ATOM 858 C CA . PRO A 1 110 ? -3.321 13.368 -12.515 1.00 36.44 110 PRO A CA 1
ATOM 859 C C . PRO A 1 110 ? -4.167 14.216 -13.474 1.00 36.44 110 PRO A C 1
ATOM 861 O O . PRO A 1 110 ? -4.309 13.887 -14.654 1.00 36.44 110 PRO A O 1
ATOM 864 N N . GLU A 1 111 ? -4.763 15.298 -12.969 1.00 38.44 111 GLU A N 1
ATOM 865 C CA . GLU A 1 111 ? -5.421 16.301 -13.801 1.00 38.44 111 GLU A CA 1
ATOM 866 C C . GLU A 1 111 ? -4.366 16.962 -14.703 1.00 38.44 111 GLU A C 1
ATOM 868 O O . GLU A 1 111 ? -3.722 17.924 -14.292 1.00 38.44 111 GLU A O 1
ATOM 873 N N . LYS A 1 112 ? -4.166 16.405 -15.908 1.00 35.09 112 LYS A N 1
ATOM 874 C CA . LYS A 1 112 ? -3.717 17.023 -17.180 1.00 35.09 112 LYS A CA 1
ATOM 875 C C . LYS A 1 112 ? -2.829 16.074 -17.992 1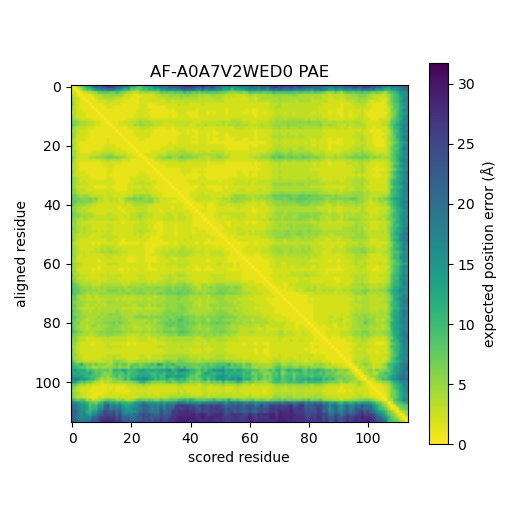.00 35.09 112 LYS A C 1
ATOM 877 O O . LYS A 1 112 ? -1.611 16.120 -17.883 1.00 35.09 112 LYS A O 1
ATOM 882 N N . ILE A 1 113 ? -3.453 15.343 -18.915 1.00 38.09 113 ILE A N 1
ATOM 883 C CA . ILE A 1 113 ? -3.051 15.355 -20.331 1.00 38.09 113 ILE A CA 1
ATOM 884 C C . ILE A 1 113 ? -4.363 15.407 -21.132 1.00 38.09 113 ILE A C 1
ATOM 886 O O . ILE A 1 113 ? -5.028 14.391 -21.320 1.00 38.09 113 ILE A O 1
ATOM 890 N N . ARG A 1 114 ? -4.786 16.621 -21.492 1.00 36.91 114 ARG A N 1
ATOM 891 C CA . ARG A 1 114 ? -5.709 16.889 -22.601 1.00 36.91 114 ARG A CA 1
ATOM 892 C C . ARG A 1 114 ? -4.885 17.506 -23.715 1.00 36.91 114 ARG A C 1
ATOM 894 O O . ARG A 1 114 ? -3.993 18.309 -23.358 1.00 36.91 114 ARG A O 1
#

Secondary structure (DSSP, 8-state):
-PPEEEEEEEEETTEEEEEEEEESS-EEEEE-HHHHHTTPPPSBTTB-S-SSPEEESS--HHHHTTS--HHHHHHHHHHHT--TT-HHHHHHHTTTS-SSSEEEEEEE--S---

Solvent-accessible surface area (backbone atoms only — not comparable to full-atom values): 6731 Å² total; per-residue (Å²): 132,79,59,78,68,42,38,26,39,33,23,50,75,83,41,66,40,24,41,42,33,39,33,79,70,34,25,37,41,36,54,31,69,65,28,56,74,70,66,53,82,55,88,39,89,93,46,61,81,49,89,66,69,45,75,37,73,52,79,54,70,75,63,58,70,62,48,70,61,71,71,59,31,56,47,52,21,64,77,68,74,44,62,84,83,42,56,67,60,54,42,44,76,46,11,86,76,35,9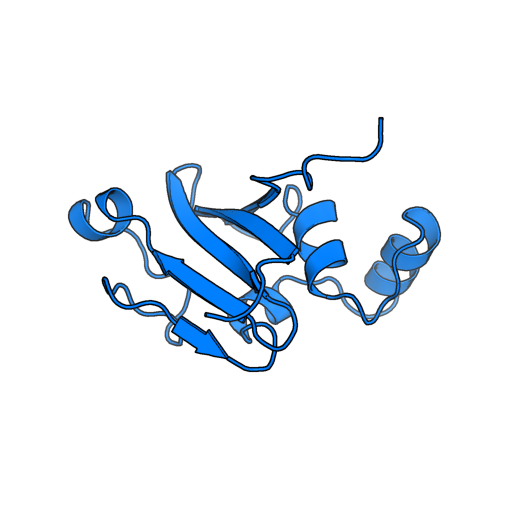0,77,54,46,36,32,41,71,70,47,76,73,95,77,88,128